Protein AF-A0A532ALE2-F1 (afdb_monomer_lite)

pLDDT: mean 88.5, std 10.53, range [50.19, 97.56]

Sequence (133 aa):
GALSRRLDLRVRLPQNSGVTADNYRPFSLEMMRAPGQETVFTLVLRENDEVAGLRQELAAANEAAASAEVAKGRFLAVVSHELRTPLNAIIGFSDMLLHEMFGTFKDPRQKEYVGLVRDSGQHLLAVVTSILD

Radius of gyration: 33.73 Å; chains: 1; bounding box: 66×24×93 Å

Secondary structure (DSSP, 8-state):
----EEEEEEEEPPPSS------EEEEEEEEE--TT-SS--EEEEEE-HHHHHHHHHHHHHHHHHHHHHHHHHHHHHHHHHHHHHHHHHHHHHHHHHHTTTT---SSHHHHHHHHHHHHHHHHHHHHHHHTT-

Foldseek 3Di:
DWDKDKDKDWDQDDDPDPDPDRRTFIWIWIWTDDPPDPPDIDIDIGGDRVVVVVVVVVVVVVVVVVVVVVVVLVVLVVVLVVLLVVLVVLLVVLVCVLVCVVHDDPDVVVNVVSVVSNVVSVVVNVVSVVVND

Structure (mmCIF, N/CA/C/O backbone):
data_AF-A0A532ALE2-F1
#
_entry.id   AF-A0A532ALE2-F1
#
loop_
_atom_site.group_PDB
_atom_site.id
_atom_site.type_symbol
_atom_site.label_atom_id
_atom_site.label_alt_id
_atom_site.label_comp_id
_atom_site.label_asym_id
_atom_site.label_entity_id
_atom_site.label_seq_id
_atom_site.pdbx_PDB_ins_code
_atom_site.Cartn_x
_atom_site.Cartn_y
_atom_site.Cartn_z
_atom_site.occupancy
_atom_site.B_iso_or_equiv
_atom_site.auth_seq_id
_atom_site.auth_comp_id
_atom_site.auth_asym_id
_atom_site.auth_atom_id
_atom_site.pdbx_PDB_model_num
ATOM 1 N N . GLY A 1 1 ? -40.963 -1.856 26.169 1.00 50.19 1 GLY A N 1
ATOM 2 C CA . GLY A 1 1 ? -39.627 -2.442 26.386 1.00 50.19 1 GLY A CA 1
ATOM 3 C C . GLY A 1 1 ? -38.847 -1.509 27.279 1.00 50.19 1 GLY A C 1
ATOM 4 O O . GLY A 1 1 ? -38.866 -0.316 27.015 1.00 50.19 1 GLY A O 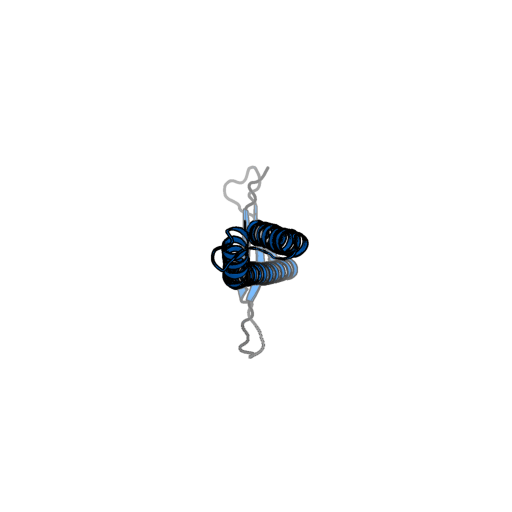1
ATOM 5 N N . ALA A 1 2 ? -38.271 -2.005 28.374 1.00 55.06 2 ALA A N 1
ATOM 6 C CA . ALA A 1 2 ? -37.520 -1.167 29.306 1.00 55.06 2 ALA A CA 1
ATOM 7 C C . ALA A 1 2 ? -36.296 -0.549 28.610 1.00 55.06 2 ALA A C 1
ATOM 9 O O . ALA A 1 2 ? -35.596 -1.231 27.862 1.00 55.06 2 ALA A O 1
ATOM 10 N N . LEU A 1 3 ? -36.048 0.738 28.851 1.00 60.09 3 LEU A N 1
ATOM 11 C CA . LEU A 1 3 ? -34.847 1.430 28.389 1.00 60.09 3 LEU A CA 1
ATOM 12 C C . LEU A 1 3 ? -33.649 0.872 29.166 1.00 60.09 3 LEU A C 1
ATOM 14 O O . LEU A 1 3 ? -33.413 1.259 30.308 1.00 60.09 3 LEU A O 1
ATOM 18 N N . SER A 1 4 ? -32.938 -0.076 28.561 1.00 71.88 4 SER A N 1
ATOM 19 C CA . SER A 1 4 ? -31.673 -0.595 29.076 1.00 71.88 4 SER A CA 1
ATOM 20 C C . SER A 1 4 ? -30.531 0.327 28.643 1.00 71.88 4 SER A C 1
ATOM 22 O O . SER A 1 4 ? -30.438 0.711 27.474 1.00 71.88 4 SER A O 1
ATOM 24 N N . ARG A 1 5 ? -29.670 0.713 29.588 1.00 83.12 5 ARG A N 1
ATOM 25 C CA . ARG A 1 5 ? -28.402 1.408 29.323 1.00 83.12 5 ARG A CA 1
ATOM 26 C C . ARG A 1 5 ? -27.270 0.514 29.808 1.00 83.12 5 ARG A C 1
ATOM 28 O O . ARG A 1 5 ? -27.298 0.060 30.948 1.00 83.12 5 ARG A O 1
ATOM 35 N N . ARG A 1 6 ? -26.269 0.296 28.957 1.00 85.38 6 ARG A N 1
ATOM 36 C CA . ARG A 1 6 ? -25.061 -0.462 29.290 1.00 85.38 6 ARG A CA 1
ATOM 37 C C . ARG A 1 6 ? -23.852 0.466 29.333 1.00 85.38 6 ARG A C 1
ATOM 39 O O . ARG A 1 6 ? -23.692 1.298 28.441 1.00 85.38 6 ARG A O 1
ATOM 46 N N . LEU A 1 7 ? -23.012 0.298 30.348 1.00 88.38 7 LEU A N 1
ATOM 47 C CA . LEU A 1 7 ? -21.734 0.985 30.514 1.00 88.38 7 LEU A CA 1
ATOM 48 C C . LEU A 1 7 ? -20.649 -0.051 30.819 1.00 88.38 7 LEU A C 1
ATOM 50 O O . LEU A 1 7 ? -20.775 -0.803 31.780 1.00 88.38 7 LEU A O 1
ATOM 54 N N . ASP A 1 8 ? -19.580 -0.082 30.026 1.00 89.50 8 ASP A N 1
ATOM 55 C CA . ASP A 1 8 ? -18.398 -0.887 30.343 1.00 89.50 8 ASP A CA 1
ATOM 56 C C . ASP A 1 8 ? -17.394 -0.012 31.113 1.00 89.50 8 ASP A C 1
ATOM 58 O O . ASP A 1 8 ? -17.117 1.123 30.722 1.00 89.50 8 ASP A O 1
ATOM 62 N N . LEU A 1 9 ? -16.875 -0.516 32.230 1.00 91.06 9 LEU A N 1
ATOM 63 C CA . LEU A 1 9 ? -16.060 0.244 33.177 1.00 91.06 9 LEU A CA 1
ATOM 64 C C . LEU A 1 9 ? -14.967 -0.630 33.798 1.00 91.06 9 LEU A C 1
ATOM 66 O O . LEU A 1 9 ? -15.114 -1.843 33.897 1.00 91.06 9 LEU A O 1
ATOM 70 N N . ARG A 1 10 ? -13.852 -0.025 34.215 1.00 90.38 10 ARG A N 1
ATOM 71 C CA . ARG A 1 10 ? -12.778 -0.717 34.943 1.00 90.38 10 ARG A CA 1
ATOM 72 C C . ARG A 1 10 ? -12.837 -0.351 36.419 1.00 90.38 10 ARG A C 1
ATOM 74 O O . ARG A 1 10 ? -12.747 0.824 36.760 1.00 90.38 10 ARG A O 1
ATOM 81 N N . VAL A 1 11 ? -12.961 -1.351 37.288 1.00 90.06 11 VAL A N 1
ATOM 82 C CA . VAL A 1 11 ? -13.033 -1.172 38.746 1.00 90.06 11 VAL A CA 1
ATOM 83 C C . VAL A 1 11 ? -11.778 -1.738 39.374 1.00 90.06 11 VAL A C 1
ATOM 85 O O . VAL A 1 11 ? -11.391 -2.874 39.105 1.00 90.06 11 VAL A O 1
ATOM 88 N N . ARG A 1 12 ? -11.148 -0.943 40.238 1.00 88.25 12 ARG A N 1
ATOM 89 C CA . ARG A 1 12 ? -10.057 -1.414 41.084 1.00 88.25 12 ARG A CA 1
ATOM 90 C C . ARG A 1 12 ? -10.636 -2.221 42.238 1.00 88.25 12 ARG A C 1
ATOM 92 O O . ARG A 1 12 ? -11.380 -1.672 43.049 1.00 88.25 12 ARG A O 1
ATOM 99 N N . LEU A 1 13 ? -10.283 -3.498 42.328 1.00 84.50 13 LEU A N 1
ATOM 100 C CA . LEU A 1 13 ? -10.715 -4.347 43.437 1.00 84.50 13 LEU A CA 1
ATOM 101 C C . LEU A 1 13 ? -9.690 -4.300 44.583 1.00 84.50 13 LEU A C 1
ATOM 103 O O . LEU A 1 13 ? -8.481 -4.289 44.315 1.00 84.50 13 LEU A O 1
ATOM 107 N N . PRO A 1 14 ? -10.133 -4.286 45.853 1.00 79.88 14 PRO A N 1
ATOM 108 C CA . PRO A 1 14 ? -9.226 -4.346 46.996 1.00 79.88 14 PRO A CA 1
ATOM 109 C C . PRO A 1 14 ? -8.460 -5.680 47.003 1.00 79.88 14 PRO A C 1
ATOM 111 O O . PRO A 1 14 ? -9.061 -6.742 46.849 1.00 79.88 14 PRO A O 1
ATOM 114 N N . GLN A 1 15 ? -7.134 -5.632 47.174 1.00 72.81 15 GLN A N 1
ATOM 115 C CA . GLN A 1 15 ? -6.297 -6.821 47.379 1.00 72.81 15 GLN A CA 1
ATOM 116 C C . GLN A 1 15 ? -5.897 -6.941 48.851 1.00 72.81 15 GLN A C 1
ATOM 118 O O . GLN A 1 15 ? -5.547 -5.948 49.483 1.00 72.81 15 GLN A O 1
ATOM 123 N N . ASN A 1 16 ? -5.900 -8.172 49.371 1.00 59.94 16 ASN A N 1
ATOM 124 C CA . ASN A 1 16 ? -5.484 -8.488 50.744 1.00 59.94 16 ASN A CA 1
ATOM 125 C C . ASN A 1 16 ? -3.975 -8.796 50.866 1.00 59.94 16 ASN A C 1
ATOM 127 O O . ASN A 1 16 ? -3.492 -9.178 51.927 1.00 59.94 16 ASN A O 1
ATOM 131 N N . SER A 1 17 ? -3.227 -8.663 49.773 1.00 59.62 17 SER A N 1
ATOM 132 C CA . SER A 1 17 ? -1.821 -9.046 49.643 1.00 59.62 17 SER A CA 1
ATOM 133 C C . SER A 1 17 ? -1.030 -7.852 49.114 1.00 59.62 17 SER A C 1
ATOM 135 O O . SER A 1 17 ? -1.434 -7.248 48.127 1.00 59.62 17 SER A O 1
ATOM 137 N N . GLY A 1 18 ? 0.068 -7.498 49.792 1.00 59.75 18 GLY A N 1
ATOM 138 C CA . GLY A 1 18 ? 0.857 -6.266 49.613 1.00 59.75 18 GLY A CA 1
ATOM 139 C C . GLY A 1 18 ? 1.622 -6.120 48.292 1.00 59.75 18 GLY A C 1
ATOM 140 O O . GLY A 1 18 ? 2.708 -5.550 48.277 1.00 59.75 18 GLY A O 1
ATOM 141 N N . VAL A 1 19 ? 1.085 -6.644 47.191 1.00 61.53 19 VAL A N 1
ATOM 142 C CA . VAL A 1 19 ? 1.635 -6.484 45.847 1.00 61.53 19 VAL A CA 1
ATOM 143 C C . VAL A 1 19 ? 1.057 -5.207 45.236 1.00 61.53 19 VAL A C 1
ATOM 145 O O . VAL A 1 19 ? -0.150 -5.065 45.062 1.00 61.53 19 VAL A O 1
ATOM 148 N N . THR A 1 20 ? 1.928 -4.266 44.886 1.00 59.91 20 THR A N 1
ATOM 149 C CA . THR A 1 20 ? 1.624 -2.980 44.233 1.00 59.91 20 THR A CA 1
ATOM 150 C C . THR A 1 20 ? 1.318 -3.128 42.735 1.00 59.91 20 THR A C 1
ATOM 152 O O . THR A 1 20 ? 1.744 -2.314 41.922 1.00 59.91 20 THR A O 1
ATOM 155 N N . ALA A 1 21 ? 0.589 -4.173 42.339 1.00 64.75 21 ALA A N 1
ATOM 156 C CA . ALA A 1 21 ? 0.111 -4.316 40.967 1.00 64.75 21 ALA A CA 1
ATOM 157 C C . ALA A 1 21 ? -1.242 -3.606 40.797 1.00 64.75 21 ALA A C 1
ATOM 159 O O . ALA A 1 21 ? -2.114 -3.675 41.669 1.00 64.75 21 ALA A O 1
ATOM 160 N N . ASP A 1 22 ? -1.430 -2.934 39.661 1.00 67.94 22 ASP A N 1
ATOM 161 C CA . ASP A 1 22 ? -2.707 -2.322 39.299 1.00 67.94 22 ASP A CA 1
ATOM 162 C C . ASP A 1 22 ? -3.784 -3.405 39.105 1.00 67.94 22 ASP A C 1
ATOM 164 O O . ASP A 1 22 ? -3.783 -4.147 38.128 1.00 67.94 22 ASP A O 1
ATOM 168 N N . ASN A 1 23 ? -4.723 -3.498 40.054 1.00 83.69 23 ASN A N 1
ATOM 169 C CA . ASN A 1 23 ? -5.773 -4.524 40.093 1.00 83.69 23 ASN A CA 1
ATOM 170 C C . ASN A 1 23 ? -7.106 -4.036 39.504 1.00 83.69 23 ASN A C 1
ATOM 172 O O . ASN A 1 23 ? -8.147 -4.073 40.170 1.00 83.69 23 ASN A O 1
ATOM 176 N N . TYR A 1 24 ? -7.072 -3.499 38.287 1.00 86.81 24 TYR A N 1
ATOM 177 C CA . TYR A 1 24 ? -8.287 -3.082 37.589 1.00 86.81 24 TYR A CA 1
ATOM 178 C C . TYR A 1 24 ? -8.895 -4.259 36.837 1.00 86.81 24 TYR A C 1
ATOM 180 O O . TYR A 1 24 ? -8.265 -4.805 35.933 1.00 86.81 24 TYR A O 1
ATOM 188 N N . ARG A 1 25 ? -10.147 -4.596 37.157 1.00 89.75 25 ARG A N 1
ATOM 189 C CA . ARG A 1 25 ? -10.919 -5.599 36.419 1.00 89.75 25 ARG A CA 1
ATOM 190 C C . ARG A 1 25 ? -12.051 -4.938 35.632 1.00 89.75 25 ARG A C 1
ATOM 192 O O . ARG A 1 25 ? -12.615 -3.940 36.093 1.00 89.75 25 ARG A O 1
ATOM 199 N N . PRO A 1 26 ? -12.325 -5.403 34.409 1.00 92.50 26 PRO A N 1
ATOM 200 C CA . PRO A 1 26 ? -13.384 -4.871 33.579 1.00 92.50 26 PRO A CA 1
ATOM 201 C C . PRO A 1 26 ? -14.740 -5.420 34.048 1.00 92.50 26 PRO A C 1
ATOM 203 O O . PRO A 1 26 ? -14.898 -6.597 34.375 1.00 92.50 26 PRO A O 1
ATOM 206 N N . PHE A 1 27 ? -15.733 -4.541 34.071 1.00 93.19 27 PHE A N 1
ATOM 207 C CA . PHE A 1 27 ? -17.115 -4.875 34.363 1.00 93.19 27 PHE A CA 1
ATOM 208 C C . PHE A 1 27 ? -18.050 -4.247 33.333 1.00 93.19 27 PHE A C 1
ATOM 210 O O . PHE A 1 27 ? -17.808 -3.160 32.809 1.00 93.19 27 PHE A O 1
ATOM 217 N N . SER A 1 28 ? -19.162 -4.925 33.087 1.00 93.25 28 SER A N 1
ATOM 218 C CA . SER A 1 28 ? -20.337 -4.401 32.405 1.00 93.25 28 SER A CA 1
ATOM 219 C C . SER A 1 28 ? -21.387 -4.047 33.452 1.00 93.25 28 SER A C 1
ATOM 221 O O . SER A 1 28 ? -21.783 -4.897 34.251 1.00 93.25 28 SER A O 1
ATOM 223 N N . LEU A 1 29 ? -21.828 -2.793 33.444 1.00 92.44 29 LEU A N 1
ATOM 224 C CA . LEU A 1 29 ? -22.928 -2.280 34.244 1.00 92.44 29 LEU A CA 1
ATOM 225 C C . LEU A 1 29 ? -24.155 -2.117 33.353 1.00 92.44 29 LEU A C 1
ATOM 227 O O . LEU A 1 29 ? -24.155 -1.311 32.422 1.00 92.44 29 LEU A O 1
ATOM 231 N N . GLU A 1 30 ? -25.209 -2.859 33.655 1.00 92.44 30 GLU A N 1
ATOM 232 C CA . GLU A 1 30 ? -26.493 -2.758 32.971 1.00 92.44 30 GLU A CA 1
ATOM 233 C C . GLU A 1 30 ? -27.516 -2.118 33.901 1.00 92.44 30 GLU A C 1
ATOM 235 O O . GLU A 1 30 ? -27.762 -2.599 35.005 1.00 92.44 30 GLU A O 1
ATOM 240 N N . MET A 1 31 ? -28.104 -1.013 33.453 1.00 89.19 31 MET A N 1
ATOM 241 C CA . MET A 1 31 ? -29.155 -0.295 34.160 1.00 89.19 31 MET A CA 1
ATOM 242 C C . MET A 1 31 ? -30.489 -0.553 33.471 1.00 89.19 31 MET A C 1
ATOM 244 O O . MET A 1 31 ? -30.636 -0.303 32.274 1.00 89.19 31 MET A O 1
ATOM 248 N N . MET A 1 32 ? -31.472 -1.002 34.245 1.00 87.94 32 MET A N 1
ATOM 249 C CA . MET A 1 32 ? -32.835 -1.237 33.783 1.00 87.94 32 MET A CA 1
ATOM 250 C C . MET A 1 32 ? -33.837 -0.532 34.696 1.00 87.94 32 MET A C 1
ATOM 252 O O . MET A 1 32 ? -33.647 -0.448 35.910 1.00 87.94 32 MET A O 1
ATOM 256 N N . ARG A 1 33 ? -34.931 -0.047 34.103 1.00 83.31 33 ARG A N 1
ATOM 257 C CA . ARG A 1 33 ? -36.075 0.528 34.821 1.00 83.31 33 ARG A CA 1
ATOM 258 C C . ARG A 1 33 ? -37.301 -0.342 34.571 1.00 83.31 33 ARG A C 1
ATOM 260 O O . ARG A 1 33 ? -37.673 -0.556 33.415 1.00 83.31 33 ARG A O 1
ATOM 267 N N . ALA A 1 34 ? -37.903 -0.865 35.636 1.00 78.75 34 ALA A N 1
ATOM 268 C CA . ALA A 1 34 ? -39.105 -1.682 35.521 1.00 78.75 34 ALA A CA 1
ATOM 269 C C . ALA A 1 34 ? -40.304 -0.820 35.067 1.00 78.75 34 ALA A C 1
ATOM 271 O O . ALA A 1 34 ? -40.448 0.317 35.529 1.00 78.75 34 ALA A O 1
ATOM 272 N N . PRO A 1 35 ? -41.182 -1.325 34.179 1.00 73.88 35 PRO A N 1
ATOM 273 C CA . PRO A 1 35 ? -42.408 -0.619 33.819 1.00 73.88 35 PRO A CA 1
ATOM 274 C C . PRO A 1 35 ? -43.268 -0.387 35.070 1.00 73.88 35 PRO A C 1
ATOM 276 O O . PRO A 1 35 ? -43.527 -1.327 35.815 1.00 73.88 35 PRO A O 1
ATOM 279 N N . GLY A 1 36 ? -43.701 0.853 35.309 1.00 75.56 36 GLY A N 1
ATOM 280 C CA . GLY A 1 36 ? -44.530 1.207 36.469 1.00 75.56 36 GLY A CA 1
ATOM 281 C C . GLY A 1 36 ? -43.766 1.584 37.746 1.00 75.56 36 GLY A C 1
ATOM 282 O O . GLY A 1 36 ? -44.399 1.977 38.720 1.00 75.56 36 GLY A O 1
ATOM 283 N N . GLN A 1 37 ? -42.427 1.535 37.752 1.00 67.31 37 GLN A N 1
ATOM 284 C CA . GLN A 1 37 ? -41.603 2.110 38.822 1.00 67.31 37 GLN A CA 1
ATOM 285 C C . GLN A 1 37 ? -40.817 3.310 38.295 1.00 67.31 37 GLN A C 1
ATOM 287 O O . GLN A 1 37 ? -39.773 3.179 37.655 1.00 67.31 37 GLN A O 1
ATOM 292 N N . GLU A 1 38 ? -41.319 4.515 38.573 1.00 70.06 38 GLU A N 1
ATOM 293 C CA . GLU A 1 38 ? -40.641 5.731 38.131 1.00 70.06 38 GLU A CA 1
ATOM 294 C C . GLU A 1 38 ? -39.389 6.065 38.961 1.00 70.06 38 GLU A C 1
ATOM 296 O O . GLU A 1 38 ? -38.505 6.766 38.481 1.00 70.06 38 GLU A O 1
ATOM 301 N N . THR A 1 39 ? -39.237 5.537 40.167 1.00 79.19 39 THR A N 1
ATOM 302 C CA . THR A 1 39 ? -38.153 5.948 41.078 1.00 79.19 39 THR A CA 1
ATOM 303 C C . THR A 1 39 ? -37.069 4.896 41.287 1.00 79.19 39 THR A C 1
ATOM 305 O O . THR A 1 39 ? -36.029 5.212 41.858 1.00 79.19 39 THR A O 1
ATOM 308 N N . VAL A 1 40 ? -37.274 3.661 40.819 1.00 83.56 40 VAL A N 1
ATOM 309 C CA . VAL A 1 40 ? -36.361 2.541 41.082 1.00 83.56 40 VAL A CA 1
ATOM 310 C C . VAL A 1 40 ? -35.602 2.161 39.816 1.00 83.56 40 VAL A C 1
ATOM 312 O O . VAL A 1 40 ? -36.191 1.902 38.766 1.00 83.56 40 VAL A O 1
ATOM 315 N N . PHE A 1 41 ? -34.280 2.086 39.946 1.00 85.00 41 PHE A N 1
ATOM 316 C CA . PHE A 1 41 ? -33.385 1.534 38.937 1.00 85.00 41 PHE A CA 1
ATOM 317 C C . PHE A 1 41 ? -32.763 0.248 39.471 1.00 85.00 41 PHE A C 1
ATOM 319 O O . PHE A 1 41 ? -32.303 0.198 40.611 1.00 85.00 41 PHE A O 1
ATOM 326 N N . THR A 1 42 ? -32.714 -0.782 38.636 1.00 89.06 42 THR A N 1
ATOM 327 C CA . THR A 1 42 ? -31.936 -1.990 38.903 1.00 89.06 42 THR A CA 1
ATOM 328 C C . THR A 1 42 ? -30.620 -1.880 38.154 1.00 89.06 42 THR A C 1
ATOM 330 O O . THR A 1 42 ? -30.619 -1.642 36.945 1.00 89.06 42 THR A O 1
ATOM 333 N N . LEU A 1 43 ? -29.509 -2.050 38.870 1.00 90.69 43 LEU A N 1
ATOM 334 C CA . LEU A 1 43 ? -28.174 -2.101 38.291 1.00 90.69 43 LEU A CA 1
ATOM 335 C C . LEU A 1 43 ? -27.610 -3.513 38.448 1.00 90.69 43 LEU A C 1
ATOM 337 O O . LEU A 1 43 ? -27.583 -4.050 39.554 1.00 90.69 43 LEU A O 1
ATOM 341 N N . VAL A 1 44 ? -27.150 -4.102 37.348 1.00 92.00 44 VAL A N 1
ATOM 342 C CA . VAL A 1 44 ? -26.454 -5.391 37.329 1.00 92.00 44 VAL A CA 1
ATOM 343 C C . VAL A 1 44 ? -25.007 -5.135 36.944 1.00 92.00 44 VAL A C 1
ATOM 345 O O . VAL A 1 44 ? -24.739 -4.616 35.864 1.00 92.00 44 VAL A O 1
ATOM 348 N N . LEU A 1 45 ? -24.081 -5.495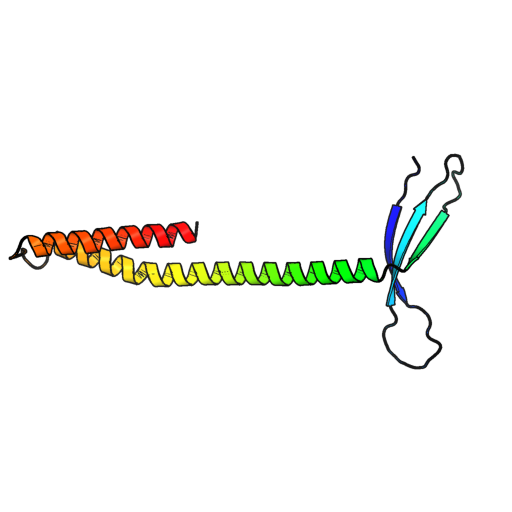 37.829 1.00 92.31 45 LEU A N 1
ATOM 349 C CA . LEU A 1 45 ? -22.647 -5.434 37.571 1.00 92.31 45 LEU A CA 1
ATOM 350 C C . LEU A 1 45 ? -22.133 -6.853 37.307 1.00 92.31 45 LEU A C 1
ATOM 352 O O . LEU A 1 45 ? -22.276 -7.729 38.158 1.00 92.31 45 LEU A O 1
ATOM 356 N N . ARG A 1 46 ? -21.538 -7.084 36.135 1.00 92.50 46 ARG A N 1
ATOM 357 C CA . ARG A 1 46 ? -20.966 -8.379 35.745 1.00 92.50 46 ARG A CA 1
ATOM 358 C C . ARG A 1 46 ? -19.537 -8.192 35.258 1.00 92.50 46 ARG A C 1
ATOM 360 O O . ARG A 1 46 ? -19.289 -7.337 34.417 1.00 92.50 46 ARG A O 1
ATOM 367 N N . GLU A 1 47 ? -18.615 -9.001 35.760 1.00 92.62 47 GLU A N 1
ATOM 368 C CA . GLU A 1 47 ? -17.247 -9.061 35.239 1.00 92.62 47 GLU A CA 1
ATOM 369 C C . GLU A 1 47 ? -17.254 -9.492 33.765 1.00 92.62 47 GLU A C 1
ATOM 371 O O . GLU A 1 47 ? -18.001 -10.392 33.378 1.00 92.62 47 GLU A O 1
ATOM 376 N N . ASN A 1 48 ? -16.475 -8.819 32.921 1.00 93.06 48 ASN A N 1
ATOM 377 C CA . ASN A 1 48 ? -16.500 -9.022 31.469 1.00 93.06 48 ASN A CA 1
ATOM 378 C C . ASN A 1 48 ? -15.091 -9.138 30.865 1.00 93.06 48 ASN A C 1
ATOM 380 O O . ASN A 1 48 ? -14.837 -8.605 29.784 1.00 93.06 48 ASN A O 1
ATOM 384 N N . ASP A 1 49 ? -14.200 -9.862 31.552 1.00 90.50 49 ASP A N 1
ATOM 385 C CA . ASP A 1 49 ? -12.806 -10.095 31.139 1.00 90.50 49 ASP A CA 1
ATOM 386 C C . ASP A 1 49 ? -12.684 -10.554 29.682 1.00 90.50 49 ASP A C 1
ATOM 388 O O . ASP A 1 49 ? -11.904 -9.985 28.923 1.00 90.50 49 ASP A O 1
ATOM 392 N N . GLU A 1 50 ? -13.499 -11.527 29.269 1.00 91.75 50 GLU A N 1
ATOM 393 C CA . GLU A 1 50 ? -13.482 -12.074 27.907 1.00 91.75 50 GLU A CA 1
ATOM 394 C C . GLU A 1 50 ? -13.803 -11.001 26.856 1.00 91.75 50 GLU A C 1
ATOM 396 O O . GLU A 1 50 ? -13.077 -10.830 25.879 1.00 91.75 50 GLU A O 1
ATOM 401 N N . VAL A 1 51 ? -14.852 -10.205 27.087 1.00 91.31 51 VAL A N 1
ATOM 402 C CA . VAL A 1 51 ? -15.257 -9.131 26.167 1.00 91.31 51 VAL A CA 1
ATOM 403 C C . VAL A 1 51 ? -14.195 -8.035 26.109 1.00 91.31 51 VAL A C 1
ATOM 405 O O . VAL A 1 51 ? -13.926 -7.487 25.040 1.00 91.31 51 VAL A O 1
ATOM 408 N N . ALA A 1 52 ? -13.595 -7.693 27.250 1.00 90.25 52 ALA A N 1
ATOM 409 C CA . ALA A 1 52 ? -12.526 -6.708 27.311 1.00 90.25 52 ALA A CA 1
ATOM 410 C C . ALA A 1 52 ? -11.260 -7.196 26.585 1.00 90.25 52 ALA A C 1
ATOM 412 O O . ALA A 1 52 ? -10.672 -6.421 25.830 1.00 90.25 52 ALA A O 1
ATOM 413 N N . GLY A 1 53 ? -10.890 -8.469 26.758 1.00 92.06 53 GLY A N 1
ATOM 414 C CA . GLY A 1 53 ? -9.770 -9.108 26.066 1.00 92.06 53 GLY A CA 1
ATOM 415 C C . GLY A 1 53 ? -9.963 -9.111 24.553 1.00 92.06 53 GLY A C 1
ATOM 416 O O . GLY A 1 53 ? -9.134 -8.563 23.832 1.00 92.06 53 GLY A O 1
ATOM 417 N N . LEU A 1 54 ? -11.117 -9.589 24.075 1.00 94.25 54 LEU A N 1
ATOM 418 C CA . LEU A 1 54 ? -11.445 -9.603 22.645 1.00 94.25 54 LEU A CA 1
ATOM 419 C C . LEU A 1 54 ? -11.431 -8.201 22.022 1.00 94.25 54 LEU A C 1
ATOM 421 O O . LEU A 1 54 ? -10.952 -8.017 20.906 1.00 94.25 54 LEU A O 1
ATOM 425 N N . ARG A 1 55 ? -11.931 -7.183 22.734 1.00 92.31 55 ARG A N 1
ATOM 426 C CA . ARG A 1 55 ? -11.866 -5.791 22.256 1.00 92.31 55 ARG A CA 1
ATOM 427 C C . ARG A 1 55 ? -10.434 -5.284 22.149 1.00 92.31 55 ARG A C 1
ATOM 429 O O . ARG A 1 55 ? -10.132 -4.552 21.210 1.00 92.31 55 ARG A O 1
ATOM 436 N N . GLN A 1 56 ? -9.574 -5.642 23.098 1.00 93.00 56 GLN A N 1
ATOM 437 C CA . GLN A 1 56 ? -8.169 -5.256 23.072 1.00 93.00 56 GLN A CA 1
ATOM 438 C C . GLN A 1 56 ? -7.422 -5.958 21.931 1.00 93.00 56 GLN A C 1
ATOM 440 O O . GLN A 1 56 ? -6.675 -5.301 21.211 1.00 93.00 56 GLN A O 1
ATOM 445 N N . GLU A 1 57 ? -7.663 -7.253 21.722 1.00 95.19 57 GLU A N 1
ATOM 446 C CA . GLU A 1 57 ? -7.112 -8.007 20.590 1.00 95.19 57 GLU A CA 1
ATOM 447 C C . GLU A 1 57 ? -7.556 -7.413 19.253 1.00 95.19 57 GLU A C 1
ATOM 449 O O . GLU A 1 57 ? -6.730 -7.185 18.372 1.00 95.19 57 GLU A O 1
ATOM 454 N N . LEU A 1 58 ? -8.843 -7.083 19.121 1.00 96.50 58 LEU A N 1
ATOM 455 C CA . LEU A 1 58 ? -9.382 -6.452 17.921 1.00 96.50 58 LEU A CA 1
ATOM 456 C C . LEU A 1 58 ? -8.784 -5.059 17.687 1.00 96.50 58 LEU A C 1
ATOM 458 O O . LEU A 1 58 ? -8.461 -4.716 16.552 1.00 96.50 58 LEU A O 1
ATOM 462 N N . ALA A 1 59 ? -8.601 -4.260 18.740 1.00 95.38 59 ALA A N 1
ATOM 463 C CA . ALA A 1 59 ? -7.942 -2.961 18.636 1.00 95.38 59 ALA A CA 1
ATOM 464 C C . ALA A 1 59 ? -6.484 -3.102 18.172 1.00 95.38 59 ALA A C 1
ATOM 466 O O . ALA A 1 59 ? -6.076 -2.409 17.243 1.00 95.38 59 ALA A O 1
ATOM 467 N N . ALA A 1 60 ? -5.733 -4.041 18.755 1.00 96.50 60 ALA A N 1
ATOM 468 C CA . ALA A 1 60 ? -4.350 -4.313 18.372 1.00 96.50 60 ALA A CA 1
ATOM 469 C C . ALA A 1 60 ? -4.241 -4.839 16.930 1.00 96.50 60 ALA A C 1
ATOM 471 O O . ALA A 1 60 ? -3.379 -4.399 16.171 1.00 96.50 60 ALA A O 1
ATOM 472 N N . ALA A 1 61 ? -5.140 -5.738 16.519 1.00 96.25 61 ALA A N 1
ATOM 473 C CA . ALA A 1 61 ? -5.194 -6.245 15.151 1.00 96.25 61 ALA A CA 1
ATOM 474 C C . ALA A 1 61 ? -5.523 -5.133 14.142 1.00 96.25 61 ALA A C 1
ATOM 476 O O . ALA A 1 61 ? -4.892 -5.055 13.089 1.00 96.25 61 ALA A O 1
ATOM 477 N N . ASN A 1 62 ? -6.460 -4.240 14.477 1.00 96.88 62 ASN A N 1
ATOM 478 C CA . ASN A 1 62 ? -6.793 -3.084 13.645 1.00 96.88 62 ASN A CA 1
ATOM 479 C C . ASN A 1 62 ? -5.622 -2.107 13.520 1.00 96.88 62 ASN A C 1
ATOM 481 O O . ASN A 1 62 ? -5.358 -1.613 12.427 1.00 96.88 62 ASN A O 1
ATOM 485 N N . GLU A 1 63 ? -4.907 -1.834 14.611 1.00 96.94 63 GLU A N 1
ATOM 486 C CA . GLU A 1 63 ? -3.720 -0.978 14.587 1.00 96.94 63 GLU A CA 1
ATOM 487 C C . GLU A 1 63 ? -2.607 -1.591 13.726 1.00 96.94 63 GLU A C 1
ATOM 489 O O . GLU A 1 63 ? -2.025 -0.908 12.879 1.00 96.94 63 GLU A O 1
ATOM 494 N N . ALA A 1 64 ? -2.363 -2.896 13.869 1.00 95.88 64 ALA A N 1
ATOM 495 C CA . ALA A 1 64 ? -1.405 -3.621 13.042 1.00 95.88 64 ALA A CA 1
ATOM 496 C C . ALA A 1 64 ? -1.791 -3.584 11.553 1.00 95.88 64 ALA A C 1
ATOM 498 O O . ALA A 1 64 ? -0.942 -3.306 10.705 1.00 95.88 64 ALA A O 1
ATOM 499 N N . ALA A 1 65 ? -3.069 -3.803 11.233 1.00 96.44 65 ALA A N 1
ATOM 500 C CA . ALA A 1 65 ? -3.580 -3.726 9.867 1.00 96.44 65 ALA A CA 1
ATOM 501 C C . ALA A 1 65 ? -3.451 -2.309 9.285 1.00 96.44 65 ALA A C 1
ATOM 503 O O . ALA A 1 65 ? -2.979 -2.145 8.161 1.00 96.44 65 ALA A O 1
ATOM 504 N N . ALA A 1 66 ? -3.794 -1.276 10.059 1.00 95.75 66 ALA A N 1
ATOM 505 C CA . ALA A 1 66 ? -3.654 0.116 9.638 1.00 95.75 66 ALA A CA 1
ATOM 506 C C . ALA A 1 66 ? -2.187 0.483 9.366 1.00 95.75 66 ALA A C 1
ATOM 508 O O . ALA A 1 66 ? -1.879 1.115 8.355 1.00 95.75 66 ALA A O 1
ATOM 509 N N . SER A 1 67 ? -1.269 0.044 10.230 1.00 95.38 67 SER A N 1
ATOM 510 C CA . SER A 1 67 ? 0.171 0.226 10.031 1.00 95.38 67 SER A CA 1
ATOM 511 C C . SER A 1 67 ? 0.662 -0.465 8.754 1.00 95.38 67 SER A C 1
ATOM 513 O O . SER A 1 67 ? 1.392 0.138 7.962 1.00 95.38 67 SER A O 1
ATOM 515 N N . ALA A 1 68 ? 0.209 -1.698 8.503 1.00 94.88 68 ALA A N 1
ATOM 516 C CA . ALA A 1 68 ? 0.549 -2.448 7.297 1.00 94.88 68 ALA A CA 1
ATOM 517 C C . ALA A 1 68 ? 0.042 -1.760 6.019 1.00 94.88 68 ALA A C 1
ATOM 519 O O . ALA A 1 68 ? 0.797 -1.650 5.053 1.00 94.88 68 ALA A O 1
ATOM 520 N N . GLU A 1 69 ? -1.187 -1.238 6.014 1.00 93.44 69 GLU A N 1
ATOM 521 C CA . GLU A 1 69 ? -1.729 -0.494 4.869 1.00 93.44 69 GLU A CA 1
ATOM 522 C C . GLU A 1 69 ? -0.956 0.803 4.600 1.00 93.44 69 GLU A C 1
ATOM 524 O O . GLU A 1 69 ? -0.607 1.095 3.454 1.00 93.44 69 GLU A O 1
ATOM 529 N N . VAL A 1 70 ? -0.584 1.550 5.646 1.00 93.62 70 VAL A N 1
ATOM 530 C CA . VAL A 1 70 ? 0.272 2.738 5.494 1.00 93.62 70 VAL A CA 1
ATOM 531 C C . VAL A 1 70 ? 1.643 2.363 4.923 1.00 93.62 70 VAL A C 1
ATOM 533 O O . VAL A 1 70 ? 2.150 3.047 4.029 1.00 93.62 70 VAL A O 1
ATOM 536 N N . ALA A 1 71 ? 2.255 1.282 5.414 1.00 93.31 71 ALA A N 1
ATOM 537 C CA . ALA A 1 71 ? 3.546 0.807 4.924 1.00 93.31 71 ALA A CA 1
ATOM 538 C C . ALA A 1 71 ? 3.469 0.366 3.454 1.00 93.31 71 ALA A C 1
ATOM 540 O O . ALA A 1 71 ? 4.322 0.750 2.652 1.00 93.31 71 ALA A O 1
ATOM 541 N N . LYS A 1 72 ? 2.416 -0.370 3.083 1.00 92.12 72 LYS A N 1
ATOM 542 C CA . LYS A 1 72 ? 2.131 -0.793 1.708 1.00 92.12 72 LYS A CA 1
ATOM 543 C C . LYS A 1 72 ? 1.955 0.407 0.779 1.00 92.12 72 LYS A C 1
ATOM 545 O O . LYS A 1 72 ? 2.603 0.455 -0.263 1.00 92.12 72 LYS A O 1
ATOM 550 N N . GLY A 1 73 ? 1.152 1.399 1.167 1.00 92.19 73 GLY A N 1
ATOM 551 C CA . GLY A 1 73 ? 0.950 2.616 0.375 1.00 92.19 73 GLY A CA 1
ATOM 552 C C . GLY A 1 73 ? 2.252 3.388 0.146 1.00 92.19 73 GLY A C 1
ATOM 553 O O . GLY A 1 73 ? 2.568 3.760 -0.984 1.00 92.19 73 GLY A O 1
ATOM 554 N N . ARG A 1 74 ? 3.068 3.558 1.197 1.00 91.56 74 ARG A N 1
ATOM 555 C CA . ARG A 1 74 ? 4.398 4.185 1.080 1.00 91.56 74 ARG A CA 1
ATOM 556 C C . ARG A 1 74 ? 5.324 3.404 0.153 1.00 91.56 74 ARG A C 1
ATOM 558 O O . ARG A 1 74 ? 5.995 4.012 -0.676 1.00 91.56 74 ARG A O 1
ATOM 565 N N . PHE A 1 75 ? 5.354 2.080 0.281 1.00 91.75 75 PHE A N 1
ATOM 566 C CA . PHE A 1 75 ? 6.168 1.224 -0.575 1.00 91.75 75 PHE A CA 1
ATOM 567 C C . PHE A 1 75 ? 5.780 1.375 -2.052 1.00 91.75 75 PHE A C 1
ATOM 569 O O . PHE A 1 75 ? 6.647 1.633 -2.885 1.00 91.75 75 PHE A O 1
ATOM 576 N N . LEU A 1 76 ? 4.484 1.300 -2.372 1.00 92.38 76 LEU A N 1
ATOM 577 C CA . LEU A 1 76 ? 3.991 1.452 -3.744 1.00 92.38 76 LEU A CA 1
ATOM 578 C C . LEU A 1 76 ? 4.299 2.837 -4.325 1.00 92.38 76 LEU A C 1
ATOM 580 O O . LEU A 1 76 ? 4.723 2.931 -5.478 1.00 92.38 76 LEU A O 1
ATOM 584 N N . ALA A 1 77 ? 4.152 3.900 -3.532 1.00 91.12 77 ALA A N 1
ATOM 585 C CA . ALA A 1 77 ? 4.480 5.259 -3.959 1.00 91.12 77 ALA A CA 1
ATOM 586 C C . ALA A 1 77 ? 5.968 5.420 -4.308 1.00 91.12 77 ALA A C 1
ATOM 588 O O . ALA A 1 77 ? 6.299 5.972 -5.360 1.00 91.12 77 ALA A O 1
ATOM 589 N N . VAL A 1 78 ? 6.864 4.898 -3.462 1.00 92.50 78 VAL A N 1
ATOM 590 C CA . VAL A 1 78 ? 8.315 4.944 -3.697 1.00 92.50 78 VAL A CA 1
ATOM 591 C C . VAL A 1 78 ? 8.686 4.146 -4.942 1.00 92.50 78 VAL A C 1
ATOM 593 O O . VAL A 1 78 ? 9.325 4.687 -5.839 1.00 92.50 78 VAL A O 1
ATOM 596 N N . VAL A 1 79 ? 8.239 2.891 -5.041 1.00 91.25 79 VAL A N 1
ATOM 597 C CA . VAL A 1 79 ? 8.538 2.034 -6.199 1.00 91.25 79 VAL A CA 1
ATOM 598 C C . VAL A 1 79 ? 8.035 2.672 -7.493 1.00 91.25 79 VAL A C 1
ATOM 600 O O . VAL A 1 79 ? 8.759 2.702 -8.485 1.00 91.25 79 VAL A O 1
ATOM 603 N N . SER A 1 80 ? 6.832 3.250 -7.482 1.00 91.25 80 SER A N 1
ATOM 604 C CA . SER A 1 80 ? 6.283 3.935 -8.655 1.00 91.25 80 SER A CA 1
ATOM 605 C C . SER A 1 80 ? 7.158 5.108 -9.092 1.00 91.25 80 SER A C 1
ATOM 607 O O . SER A 1 80 ? 7.422 5.272 -10.282 1.00 91.25 80 SER A O 1
ATOM 609 N N . HIS A 1 81 ? 7.639 5.918 -8.149 1.00 91.94 81 HIS A N 1
ATOM 610 C CA . HIS A 1 81 ? 8.509 7.051 -8.454 1.00 91.94 81 HIS A CA 1
ATOM 611 C C . HIS A 1 81 ? 9.875 6.606 -9.006 1.00 91.94 81 HIS A C 1
ATOM 613 O O . HIS A 1 81 ? 10.344 7.137 -10.018 1.00 91.94 81 HIS A O 1
ATOM 619 N N . GLU A 1 82 ? 10.480 5.593 -8.385 1.00 94.25 82 GLU A N 1
ATOM 620 C CA . GLU A 1 82 ? 11.767 5.024 -8.801 1.00 94.25 82 GLU A CA 1
ATOM 621 C C . GLU A 1 82 ? 11.694 4.341 -10.172 1.00 94.25 82 GLU A C 1
ATOM 623 O O . GLU A 1 82 ? 12.677 4.341 -10.904 1.00 94.25 82 GLU A O 1
ATOM 628 N N . LEU A 1 83 ? 10.534 3.801 -10.566 1.00 92.69 83 LEU A N 1
ATOM 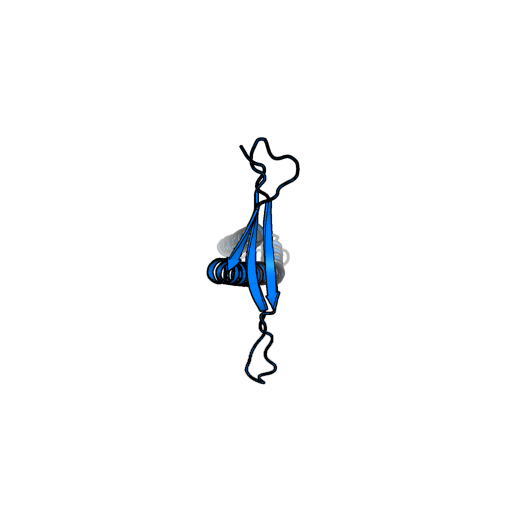629 C CA . LEU A 1 83 ? 10.333 3.197 -11.887 1.00 92.69 83 LEU A CA 1
ATOM 630 C C . LEU A 1 83 ? 9.989 4.220 -12.979 1.00 92.69 83 LEU A C 1
ATOM 632 O O . LEU A 1 83 ? 10.421 4.057 -14.121 1.00 92.69 83 LEU A O 1
ATOM 636 N N . ARG A 1 84 ? 9.248 5.290 -12.655 1.00 91.88 84 ARG A N 1
ATOM 637 C CA . ARG A 1 84 ? 8.871 6.344 -13.620 1.00 91.88 84 ARG A CA 1
A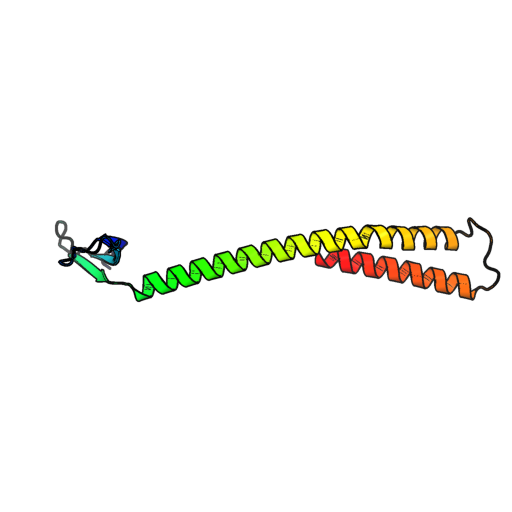TOM 638 C C . ARG A 1 84 ? 10.089 7.001 -14.264 1.00 91.88 84 ARG A C 1
ATOM 640 O O . ARG A 1 84 ? 10.111 7.191 -15.476 1.00 91.88 84 ARG A O 1
ATOM 647 N N . THR A 1 85 ? 11.104 7.332 -13.470 1.00 94.75 85 THR A N 1
ATOM 648 C CA . THR A 1 85 ? 12.307 8.036 -13.942 1.00 94.75 85 THR A CA 1
ATOM 649 C C . THR A 1 85 ? 13.090 7.258 -15.016 1.00 94.75 85 THR A C 1
ATOM 651 O O . THR A 1 85 ? 13.269 7.793 -16.113 1.00 94.75 85 THR A O 1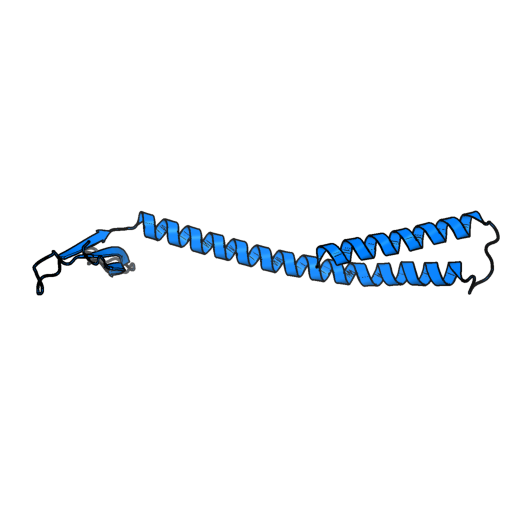
ATOM 654 N N . PRO A 1 86 ? 13.527 6.003 -14.782 1.00 95.38 86 PRO A N 1
ATOM 655 C CA . PRO A 1 86 ? 14.231 5.223 -15.796 1.00 95.38 86 PRO A CA 1
ATOM 656 C C . PRO A 1 86 ? 13.337 4.860 -16.988 1.00 95.38 86 PRO A C 1
ATOM 658 O O . PRO A 1 86 ? 13.825 4.863 -18.117 1.00 95.38 86 PRO A O 1
ATOM 661 N N . LEU A 1 87 ? 12.036 4.608 -16.787 1.00 95.19 87 LEU A N 1
ATOM 662 C CA . LEU A 1 87 ? 11.117 4.336 -17.899 1.00 95.19 87 LEU A CA 1
ATOM 663 C C . LEU A 1 87 ? 10.945 5.541 -18.819 1.00 95.19 87 LEU A C 1
ATOM 665 O O . LEU A 1 87 ? 11.043 5.392 -20.035 1.00 95.19 87 LEU A O 1
ATOM 669 N N . ASN A 1 88 ? 10.761 6.735 -18.257 1.00 95.50 88 ASN A N 1
ATOM 670 C CA . ASN A 1 88 ? 10.674 7.965 -19.040 1.00 95.50 88 ASN A CA 1
ATOM 671 C C . ASN A 1 88 ? 11.955 8.212 -19.843 1.00 95.50 88 ASN A C 1
ATOM 673 O O . ASN A 1 88 ? 11.878 8.639 -20.993 1.00 95.50 88 ASN A O 1
ATOM 677 N N . ALA A 1 89 ? 13.125 7.898 -19.276 1.00 97.25 89 ALA A N 1
ATOM 678 C CA . ALA A 1 89 ? 14.386 7.972 -20.007 1.00 97.25 89 ALA A CA 1
ATOM 679 C C . ALA A 1 89 ? 14.431 6.968 -21.174 1.00 97.25 89 ALA A C 1
ATOM 681 O O . ALA A 1 89 ? 14.759 7.356 -22.292 1.00 97.25 89 ALA A O 1
ATOM 682 N N . ILE A 1 90 ? 14.056 5.702 -20.952 1.00 96.19 90 ILE A N 1
ATOM 683 C CA . ILE A 1 90 ? 14.021 4.666 -22.002 1.00 96.19 90 ILE A CA 1
ATOM 684 C C . ILE A 1 90 ? 13.054 5.050 -23.128 1.00 96.19 90 ILE A C 1
ATOM 686 O O . ILE A 1 90 ? 13.419 4.946 -24.300 1.00 96.19 90 ILE A O 1
ATOM 690 N N . ILE A 1 91 ? 11.849 5.518 -22.792 1.00 96.94 91 ILE A N 1
ATOM 691 C CA . ILE A 1 91 ? 10.850 5.976 -23.768 1.00 96.94 91 ILE A CA 1
ATOM 692 C C . ILE A 1 91 ? 11.403 7.171 -24.547 1.00 96.94 91 ILE A C 1
ATOM 694 O O . ILE A 1 91 ? 11.414 7.135 -25.773 1.00 96.94 91 ILE A O 1
ATOM 698 N N . GLY A 1 92 ? 11.944 8.178 -23.853 1.00 96.62 92 GLY A N 1
ATOM 699 C CA . GLY A 1 92 ? 12.504 9.374 -24.480 1.00 96.62 92 GLY A CA 1
ATOM 700 C C . GLY A 1 92 ? 13.669 9.070 -25.424 1.00 96.62 92 GLY A C 1
ATOM 701 O O . GLY A 1 92 ? 13.693 9.569 -26.547 1.00 96.62 92 GLY A O 1
ATOM 702 N N . PHE A 1 93 ? 14.610 8.209 -25.025 1.00 96.69 93 PHE A N 1
ATOM 703 C CA . PHE A 1 93 ? 15.701 7.785 -25.907 1.00 96.69 93 PHE A CA 1
ATOM 704 C C . PHE A 1 93 ? 15.197 6.968 -27.097 1.00 96.69 93 PHE A C 1
ATOM 706 O O . PHE A 1 93 ? 15.672 7.164 -28.215 1.00 96.69 93 PHE A O 1
ATOM 713 N N . SER A 1 94 ? 14.217 6.088 -26.882 1.00 96.69 94 SER A N 1
ATOM 714 C CA . SER A 1 94 ? 13.603 5.318 -27.967 1.00 96.69 94 SER A CA 1
ATOM 715 C C . SER A 1 94 ? 12.895 6.239 -28.962 1.00 96.69 94 SER A C 1
ATOM 717 O O . SER A 1 94 ? 13.062 6.073 -30.167 1.00 96.69 94 SER A O 1
ATOM 719 N N . ASP A 1 95 ? 12.189 7.268 -28.487 1.00 96.75 95 ASP A N 1
ATOM 720 C CA . ASP A 1 95 ? 11.585 8.287 -29.343 1.00 96.75 95 ASP A CA 1
ATOM 721 C C . ASP A 1 95 ? 12.640 9.063 -30.132 1.00 96.75 95 ASP A C 1
ATOM 723 O O . ASP A 1 95 ? 12.509 9.189 -31.348 1.00 96.75 95 ASP A O 1
ATOM 727 N N . MET A 1 96 ? 13.717 9.531 -29.496 1.00 96.12 96 MET A N 1
ATOM 728 C CA . MET A 1 96 ? 14.807 10.221 -30.201 1.00 96.12 96 MET A CA 1
ATOM 729 C C . MET A 1 96 ? 15.416 9.358 -31.317 1.00 96.12 96 MET A C 1
ATOM 731 O O . MET A 1 96 ? 15.709 9.863 -32.403 1.00 96.12 96 MET A O 1
ATOM 735 N N . LEU A 1 97 ? 15.583 8.055 -31.068 1.00 95.44 97 LEU A N 1
ATOM 736 C CA . LEU A 1 97 ? 16.071 7.095 -32.059 1.00 95.44 97 LEU A CA 1
ATOM 737 C C . LEU A 1 97 ? 15.069 6.902 -33.206 1.00 95.44 97 LEU A C 1
ATOM 739 O O . LEU A 1 97 ? 15.472 6.921 -34.365 1.00 95.44 97 LEU A O 1
ATOM 743 N N . LEU A 1 98 ? 13.771 6.768 -32.916 1.00 95.31 98 LEU A N 1
ATOM 744 C CA . LEU A 1 98 ? 12.725 6.618 -33.940 1.00 95.31 98 LEU A CA 1
ATOM 745 C C . LEU A 1 98 ? 12.580 7.848 -34.843 1.00 95.31 98 LEU A C 1
ATOM 747 O O . LEU A 1 98 ? 12.232 7.692 -36.016 1.00 95.31 98 LEU A O 1
ATOM 751 N N . HIS A 1 99 ? 12.868 9.039 -34.312 1.00 95.44 99 HIS A N 1
ATOM 752 C CA . HIS A 1 99 ? 12.926 10.296 -35.064 1.00 95.44 99 HIS A CA 1
ATOM 753 C C . HIS A 1 99 ? 14.233 10.467 -35.858 1.00 95.44 99 HIS A C 1
ATOM 755 O O . HIS A 1 99 ? 14.432 11.512 -36.472 1.00 95.44 99 HIS A O 1
ATOM 761 N N . GLU A 1 100 ? 15.123 9.467 -35.849 1.00 91.88 100 GLU A N 1
ATOM 762 C CA . GLU A 1 100 ? 16.383 9.446 -36.607 1.00 91.88 100 GLU A CA 1
ATOM 763 C C . GLU A 1 100 ? 17.282 10.669 -36.325 1.00 91.88 100 GLU A C 1
ATOM 765 O O . GLU A 1 100 ? 18.101 11.068 -37.154 1.00 91.88 100 GLU A O 1
ATOM 770 N N . MET A 1 101 ? 17.179 11.245 -35.115 1.00 91.31 101 MET A N 1
ATOM 771 C CA . MET A 1 101 ? 17.933 12.438 -34.690 1.00 91.31 101 MET A CA 1
ATOM 772 C C . MET A 1 101 ? 19.458 12.246 -34.708 1.00 91.31 101 MET A C 1
ATOM 774 O O . MET A 1 101 ? 20.204 13.222 -34.745 1.00 91.31 101 MET A O 1
ATOM 778 N N . PHE A 1 102 ? 19.924 10.995 -34.686 1.00 87.44 102 PHE A N 1
ATOM 779 C CA . PHE A 1 102 ? 21.341 10.618 -34.707 1.00 87.44 102 PHE A CA 1
ATOM 780 C C . PHE A 1 102 ? 21.741 9.872 -35.992 1.00 87.44 102 PHE A C 1
ATOM 782 O O . PHE A 1 102 ? 22.797 9.240 -36.041 1.00 87.44 102 PHE A O 1
ATOM 789 N N . GLY A 1 103 ? 20.908 9.950 -37.034 1.00 88.38 103 GLY A N 1
ATOM 790 C CA . GLY A 1 103 ? 21.095 9.255 -38.305 1.00 88.38 103 GLY A CA 1
ATOM 791 C C . GLY A 1 103 ? 20.031 8.191 -38.561 1.00 88.38 103 GLY A C 1
ATOM 792 O O . GLY A 1 103 ? 19.312 7.765 -37.658 1.00 88.38 103 GLY A O 1
ATOM 793 N N . THR A 1 104 ? 19.932 7.772 -39.822 1.00 91.38 104 THR A N 1
ATOM 794 C CA . THR A 1 104 ? 18.922 6.813 -40.274 1.00 91.38 104 THR A CA 1
ATOM 795 C C . THR A 1 104 ? 19.290 5.377 -39.916 1.00 91.38 104 THR A C 1
ATOM 797 O O . THR A 1 104 ? 20.467 5.000 -39.845 1.00 91.38 104 THR A O 1
ATOM 800 N N . PHE A 1 105 ? 18.272 4.540 -39.728 1.00 92.56 105 PHE A N 1
ATOM 801 C CA . PHE A 1 105 ? 18.486 3.110 -39.519 1.00 92.56 105 PHE A CA 1
ATOM 802 C C . PHE A 1 105 ? 18.972 2.444 -40.811 1.00 92.56 105 PHE A C 1
ATOM 804 O O . PHE A 1 105 ? 18.342 2.556 -41.861 1.00 92.56 105 PHE A O 1
ATOM 811 N N . LYS A 1 106 ? 20.085 1.704 -40.734 1.00 91.12 106 LYS A N 1
ATOM 812 C CA . LYS A 1 106 ? 20.614 0.938 -41.879 1.00 91.12 106 LYS A CA 1
ATOM 813 C C . LYS A 1 106 ? 19.816 -0.340 -42.143 1.00 91.12 106 LYS A C 1
ATOM 815 O O . LYS A 1 106 ? 19.719 -0.769 -43.287 1.00 91.12 106 LYS A O 1
ATOM 820 N N . ASP A 1 107 ? 19.275 -0.946 -41.088 1.00 94.50 107 ASP A N 1
ATOM 821 C CA . ASP A 1 107 ? 18.413 -2.128 -41.150 1.00 94.50 107 ASP A CA 1
ATOM 822 C C . ASP A 1 107 ? 17.016 -1.758 -40.618 1.00 94.50 107 ASP A C 1
ATOM 824 O O . ASP A 1 107 ? 16.907 -1.361 -39.452 1.00 94.50 107 ASP A O 1
ATOM 828 N N . PRO A 1 108 ? 15.941 -1.907 -41.418 1.00 92.75 108 PRO A N 1
ATOM 829 C CA . PRO A 1 108 ? 14.571 -1.625 -40.989 1.00 92.75 108 PRO A CA 1
ATOM 830 C C . PRO A 1 108 ? 14.149 -2.337 -39.693 1.00 92.75 108 PRO A C 1
ATOM 832 O O . PRO A 1 108 ? 13.368 -1.781 -38.921 1.00 92.75 108 PRO A O 1
ATOM 835 N N . ARG A 1 109 ? 14.704 -3.522 -39.402 1.00 94.94 109 ARG A N 1
ATOM 836 C CA . ARG A 1 109 ? 14.400 -4.285 -38.177 1.00 94.94 109 ARG A CA 1
ATOM 837 C C . ARG A 1 109 ? 14.846 -3.564 -36.907 1.00 94.94 109 ARG A C 1
ATOM 839 O O . ARG A 1 109 ? 14.241 -3.734 -35.856 1.00 94.94 109 ARG A O 1
ATOM 846 N N . GLN A 1 110 ? 15.885 -2.730 -36.984 1.00 94.94 110 GLN A N 1
ATOM 847 C CA . GLN A 1 110 ? 16.328 -1.931 -35.838 1.00 94.94 110 GLN A CA 1
ATOM 848 C C . GLN A 1 110 ? 15.256 -0.919 -35.431 1.00 94.94 110 GLN A C 1
ATOM 850 O O . GLN A 1 110 ? 14.979 -0.767 -34.244 1.00 94.94 110 GLN A O 1
ATOM 855 N N . LYS A 1 111 ? 14.615 -0.275 -36.413 1.00 94.75 111 LYS A N 1
ATOM 856 C CA . LYS A 1 111 ? 13.518 0.667 -36.172 1.00 94.75 111 LYS A CA 1
ATOM 857 C C . LYS A 1 111 ? 12.312 -0.032 -35.544 1.00 94.75 111 LYS A C 1
ATOM 859 O O . LYS A 1 111 ? 11.721 0.499 -34.609 1.00 94.75 111 LYS A O 1
ATOM 864 N N . GLU A 1 112 ? 11.992 -1.235 -36.016 1.00 96.00 112 GLU A N 1
ATOM 865 C CA . GLU A 1 112 ? 10.935 -2.076 -35.444 1.00 96.00 112 GLU A CA 1
ATOM 866 C C . GLU A 1 112 ? 11.222 -2.430 -33.976 1.00 96.00 112 GLU A C 1
ATOM 868 O O . GLU A 1 112 ? 10.371 -2.216 -33.115 1.00 96.00 112 GLU A O 1
ATOM 873 N N . TYR A 1 113 ? 12.441 -2.876 -33.655 1.00 97.12 113 TYR A N 1
ATOM 874 C CA . TYR A 1 113 ? 12.820 -3.199 -32.276 1.00 97.12 113 TYR A CA 1
ATOM 875 C C . TYR A 1 113 ? 12.795 -1.989 -31.343 1.00 97.12 113 TYR A C 1
ATOM 877 O O . TYR A 1 113 ? 12.303 -2.105 -30.224 1.00 97.12 113 TYR A O 1
ATOM 885 N N . VAL A 1 114 ? 13.276 -0.822 -31.785 1.00 96.69 114 VAL A N 1
ATOM 886 C CA . VAL A 1 114 ? 13.174 0.411 -30.985 1.00 96.69 114 VAL A CA 1
ATOM 887 C C . VAL A 1 114 ? 11.704 0.784 -30.751 1.00 96.69 114 VAL A C 1
ATOM 889 O O . VAL A 1 114 ? 11.350 1.192 -29.646 1.00 96.69 114 VAL A O 1
ATOM 892 N N . GLY A 1 115 ? 10.836 0.579 -31.748 1.00 97.00 115 GLY A N 1
ATOM 893 C CA . GLY A 1 115 ? 9.386 0.724 -31.599 1.00 97.00 115 GLY A CA 1
ATOM 894 C C . GLY A 1 115 ? 8.824 -0.181 -30.503 1.00 97.00 115 GLY A C 1
ATOM 895 O O . GLY A 1 115 ? 8.169 0.303 -29.584 1.00 97.00 115 GLY A O 1
ATOM 896 N N . LEU A 1 116 ? 9.170 -1.471 -30.528 1.00 97.56 116 LEU A N 1
ATOM 897 C CA . LEU A 1 116 ? 8.744 -2.429 -29.503 1.00 97.56 116 LEU A CA 1
ATOM 898 C C . LEU A 1 116 ? 9.245 -2.059 -28.100 1.00 97.56 116 LEU A C 1
ATOM 900 O O . LEU A 1 116 ? 8.498 -2.199 -27.131 1.00 97.56 116 LEU A O 1
ATOM 904 N N . VAL A 1 117 ? 10.486 -1.574 -27.973 1.00 97.06 117 VAL A N 1
ATOM 905 C CA . VAL A 1 117 ? 11.042 -1.104 -26.692 1.00 97.06 117 VAL A CA 1
ATOM 906 C C . VAL A 1 117 ? 10.251 0.093 -26.165 1.00 97.06 117 VAL A C 1
ATOM 908 O O . VAL A 1 117 ? 9.884 0.104 -24.988 1.00 97.06 117 VAL A O 1
ATOM 911 N N . ARG A 1 118 ? 9.937 1.070 -27.025 1.00 97.56 118 ARG A N 1
ATOM 912 C CA . ARG A 1 118 ? 9.124 2.230 -26.645 1.00 97.56 118 ARG A CA 1
ATOM 913 C C . ARG A 1 118 ? 7.734 1.809 -26.179 1.00 97.56 118 ARG A C 1
ATOM 915 O O . ARG A 1 118 ? 7.311 2.209 -25.095 1.00 97.56 118 ARG A O 1
ATOM 922 N N . ASP A 1 119 ? 7.046 0.998 -26.975 1.00 97.31 119 ASP A N 1
ATOM 923 C CA . ASP A 1 119 ? 5.669 0.587 -26.699 1.00 97.31 119 ASP A CA 1
ATOM 924 C C . ASP A 1 119 ? 5.599 -0.262 -25.416 1.00 97.31 119 ASP A C 1
ATOM 926 O O . ASP A 1 119 ? 4.716 -0.069 -24.579 1.00 97.31 119 ASP A O 1
ATOM 930 N N . SER A 1 120 ? 6.595 -1.126 -25.186 1.00 96.56 120 SER A N 1
ATOM 931 C CA . SER A 1 120 ? 6.733 -1.888 -23.936 1.00 96.56 120 SER A CA 1
ATOM 932 C C . SER A 1 120 ? 6.988 -0.979 -22.729 1.00 96.56 120 S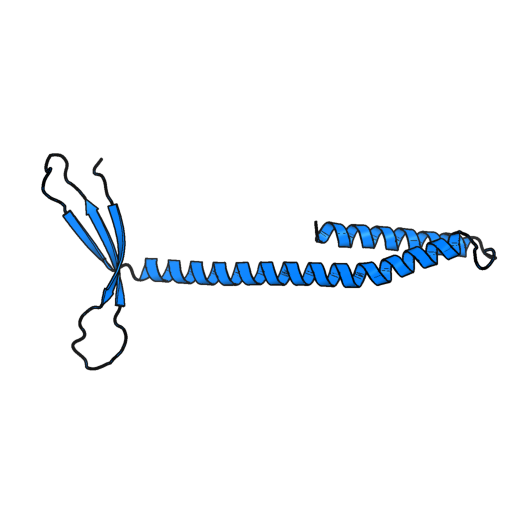ER A C 1
ATOM 934 O O . SER A 1 120 ? 6.408 -1.191 -21.663 1.00 96.56 120 SER A O 1
ATOM 936 N N . GLY A 1 121 ? 7.825 0.052 -22.886 1.00 95.81 121 GLY A N 1
ATOM 937 C CA . GLY A 1 121 ? 8.086 1.043 -21.841 1.00 95.81 121 GLY A CA 1
ATOM 938 C C . GLY A 1 121 ? 6.832 1.833 -21.462 1.00 95.81 121 GLY A C 1
ATOM 939 O O . GLY A 1 121 ? 6.538 1.994 -20.278 1.00 95.81 121 GLY A O 1
ATOM 940 N N . GLN A 1 122 ? 6.052 2.264 -22.457 1.00 95.38 122 GLN A N 1
ATOM 941 C CA . GLN A 1 122 ? 4.769 2.943 -22.249 1.00 95.38 122 GLN A CA 1
ATOM 942 C C . GLN A 1 122 ? 3.752 2.033 -21.552 1.00 95.38 122 GLN A C 1
ATOM 944 O O . GLN A 1 122 ? 3.080 2.464 -20.615 1.00 95.38 122 GLN A O 1
ATOM 949 N N . HIS A 1 123 ? 3.671 0.766 -21.965 1.00 95.19 123 HIS A N 1
ATOM 950 C CA . HIS A 1 123 ? 2.788 -0.205 -21.332 1.00 95.19 123 HIS A CA 1
ATOM 951 C C . HIS A 1 123 ? 3.153 -0.430 -19.859 1.00 95.19 123 HIS A C 1
ATOM 953 O O . HIS A 1 123 ? 2.282 -0.362 -18.992 1.00 95.19 123 HIS A O 1
ATOM 959 N N . LEU A 1 124 ? 4.439 -0.623 -19.547 1.00 93.31 124 LEU A N 1
ATOM 960 C CA . LEU A 1 124 ? 4.881 -0.815 -18.166 1.00 93.31 124 LEU A CA 1
ATOM 961 C C . LEU A 1 124 ? 4.628 0.429 -17.306 1.00 93.31 124 LEU A C 1
ATOM 963 O O . LEU A 1 124 ? 4.181 0.304 -16.168 1.00 93.31 124 LEU A O 1
ATOM 967 N N . LEU A 1 125 ? 4.853 1.628 -17.851 1.00 93.12 125 LEU A N 1
ATOM 968 C CA . LEU A 1 125 ? 4.568 2.888 -17.163 1.00 93.12 125 LEU A CA 1
ATOM 969 C C . LEU A 1 125 ? 3.075 3.032 -16.819 1.00 93.12 125 LEU A C 1
ATOM 971 O O . LEU A 1 125 ? 2.739 3.485 -15.721 1.00 93.12 125 LEU A O 1
ATOM 975 N N . ALA A 1 126 ? 2.188 2.618 -17.729 1.00 91.75 126 ALA A N 1
ATOM 976 C CA . ALA A 1 126 ? 0.745 2.608 -17.501 1.00 91.75 126 ALA A CA 1
ATOM 977 C C . ALA A 1 126 ? 0.353 1.622 -16.391 1.00 91.75 126 ALA A C 1
ATOM 979 O O . ALA A 1 126 ? -0.382 1.993 -15.479 1.00 91.75 126 ALA A O 1
ATOM 980 N N . VAL A 1 127 ? 0.905 0.402 -16.413 1.00 91.44 127 VAL A N 1
ATOM 981 C CA . VAL A 1 127 ? 0.672 -0.610 -15.368 1.00 91.44 127 VAL A CA 1
ATOM 982 C C . VAL A 1 127 ? 1.133 -0.099 -14.003 1.00 91.44 127 VAL A C 1
ATOM 984 O O . VAL A 1 127 ? 0.357 -0.115 -13.051 1.00 91.44 127 VAL A O 1
ATOM 987 N N . VAL A 1 128 ? 2.360 0.421 -13.909 1.00 88.56 128 VAL A N 1
ATOM 988 C CA . VAL A 1 128 ? 2.907 0.974 -12.658 1.00 88.56 128 VAL A CA 1
ATOM 989 C C . VAL A 1 128 ? 2.046 2.125 -12.134 1.00 88.56 128 VAL A C 1
ATOM 991 O O . VAL A 1 128 ? 1.824 2.223 -10.932 1.00 88.56 128 VAL A O 1
ATOM 994 N N . THR A 1 129 ? 1.519 2.970 -13.020 1.00 85.56 129 THR A N 1
ATOM 995 C CA . THR A 1 129 ? 0.644 4.083 -12.623 1.00 85.56 129 THR A CA 1
ATOM 996 C C . THR A 1 129 ? -0.716 3.588 -12.125 1.00 85.56 129 THR A C 1
ATOM 998 O O . THR A 1 129 ? -1.166 4.051 -11.085 1.00 85.56 129 THR A O 1
ATOM 1001 N N . SER A 1 130 ? -1.311 2.582 -12.774 1.00 86.81 130 SER A N 1
ATOM 1002 C CA . SER A 1 130 ? -2.599 1.997 -12.358 1.00 86.81 130 SER A CA 1
ATOM 1003 C C . SER A 1 130 ? -2.569 1.210 -11.044 1.00 86.81 130 SER A C 1
ATOM 1005 O O . SER A 1 130 ? -3.619 0.911 -10.497 1.00 86.81 130 SER A O 1
ATOM 1007 N N . ILE A 1 131 ? -1.388 0.826 -10.547 1.00 82.19 131 ILE A N 1
ATOM 1008 C CA . ILE A 1 131 ? -1.245 0.155 -9.242 1.00 82.19 131 ILE A CA 1
ATOM 1009 C C . ILE A 1 131 ? -1.283 1.179 -8.090 1.00 82.19 131 ILE A C 1
ATOM 1011 O O . ILE A 1 131 ? -1.497 0.804 -6.936 1.00 82.19 131 ILE A O 1
ATOM 1015 N N . LEU A 1 132 ? -1.041 2.458 -8.395 1.00 72.25 132 LEU A N 1
ATOM 1016 C CA . LEU A 1 132 ? -1.075 3.556 -7.433 1.00 72.25 132 LEU A CA 1
ATOM 1017 C C . LEU A 1 132 ? -2.466 4.210 -7.326 1.00 72.25 132 LEU A C 1
ATOM 1019 O O . LEU A 1 132 ? -2.825 4.629 -6.225 1.00 72.25 132 LEU A O 1
ATOM 1023 N N . ASP A 1 133 ? -3.180 4.323 -8.454 1.00 60.97 133 ASP A N 1
ATOM 1024 C CA . ASP A 1 133 ? -4.547 4.873 -8.559 1.00 60.97 133 ASP A CA 1
ATOM 1025 C C . ASP A 1 133 ? -5.615 3.890 -8.038 1.00 60.97 133 ASP A C 1
ATOM 1027 O O . ASP A 1 133 ? -6.566 4.360 -7.368 1.00 60.97 133 ASP A O 1
#